Protein AF-A0AAP6G744-F1 (afdb_monomer)

Secondary structure (DSSP, 8-state):
--SSS--HHHHHHHHHHHHHGGGT----TT-HHHHHHHHHHHTSGGG--

Foldseek 3Di:
DVPDDDDVVLVVVLVVQVVVVVVVDHDDPVNVVVVVSNVVSCPDPVNVD

Radius of gyration: 10.94 Å; Cα contacts (8 Å, |Δi|>4): 22; chains: 1; bounding box: 27×21×28 Å

InterPro domains:
  IPR004046 Glutathione S-transferase, C-terminal [PF00043] (2-45)
  IPR010987 Glutathione S-transferase, C-terminal-like [PS50405] (1-49)
  IPR036282 Glutathione S-transferase, C-terminal domain superfamily [SSF47616] (1-49)

Sequence (49 aa):
MAGDRFTIADILALCTIGFGKVVALRIAPHQHHLQAWHERVSARPSAQA

Organism: Aeromonas media (NCBI:txid651)

Mean predicted aligned error: 2.56 Å

Nearest PDB structures (foldseek):
  3fr6-assembly1_B-2  TM=6.914E-01  e=3.641E+00  Plasmodium falciparum

Solvent-accessible surface area (backbone atoms only — not comparable to full-atom values): 3100 Å² total; per-residue (Å²): 86,94,63,94,51,93,49,70,64,48,54,50,49,52,53,49,55,59,54,34,46,80,76,74,47,71,90,55,88,88,44,54,68,60,51,57,50,49,54,61,56,56,69,35,73,84,62,71,111

Structure (mmCIF, N/CA/C/O backbone):
data_AF-A0AAP6G744-F1
#
_entry.id   AF-A0AAP6G744-F1
#
loop_
_atom_site.group_PDB
_atom_site.id
_atom_site.type_symbol
_atom_site.label_atom_id
_atom_site.label_alt_id
_atom_site.label_comp_id
_atom_site.label_asym_id
_atom_site.label_entity_id
_atom_site.label_seq_id
_atom_site.pdbx_PDB_ins_code
_atom_site.Cartn_x
_atom_site.Cartn_y
_atom_site.Cartn_z
_atom_site.occupancy
_atom_site.B_iso_or_equiv
_atom_site.auth_seq_id
_atom_site.auth_comp_id
_atom_site.auth_asym_id
_atom_site.auth_atom_id
_atom_site.pdbx_PDB_model_num
ATOM 1 N N . MET A 1 1 ? -7.727 -7.488 -6.217 1.00 72.38 1 MET A N 1
ATOM 2 C CA . MET A 1 1 ? -6.757 -8.295 -5.445 1.00 72.38 1 MET A CA 1
ATOM 3 C C . MET A 1 1 ? -7.378 -9.656 -5.252 1.00 72.38 1 MET A C 1
ATOM 5 O O . MET A 1 1 ? -8.528 -9.672 -4.865 1.00 72.38 1 MET A O 1
ATOM 9 N N . ALA A 1 2 ? -6.690 -10.753 -5.599 1.00 91.56 2 ALA A N 1
ATOM 10 C CA . ALA A 1 2 ? -7.231 -12.126 -5.565 1.00 91.56 2 ALA A CA 1
ATOM 11 C C . ALA A 1 2 ? -8.738 -12.246 -5.938 1.00 91.56 2 ALA A C 1
ATOM 13 O O . ALA A 1 2 ? -9.493 -12.953 -5.273 1.00 91.56 2 ALA A O 1
ATOM 14 N N . GLY A 1 3 ? -9.177 -11.519 -6.978 1.00 92.75 3 GLY A N 1
ATOM 15 C CA . GLY A 1 3 ? -10.591 -11.346 -7.343 1.00 92.75 3 GLY A CA 1
ATOM 16 C C . GLY A 1 3 ? -11.274 -10.127 -6.701 1.00 92.75 3 GLY A C 1
ATOM 17 O O . GLY A 1 3 ? -10.661 -9.063 -6.551 1.00 92.75 3 GLY A O 1
ATOM 18 N N . ASP A 1 4 ? -12.555 -10.297 -6.363 1.00 94.12 4 ASP A N 1
ATOM 19 C CA . ASP A 1 4 ? -13.454 -9.225 -5.892 1.00 94.12 4 ASP A CA 1
ATOM 20 C C . ASP A 1 4 ? -13.470 -9.060 -4.368 1.00 94.12 4 ASP A C 1
ATOM 22 O O . ASP A 1 4 ? -14.020 -8.100 -3.828 1.00 94.12 4 ASP A O 1
ATOM 26 N N . ARG A 1 5 ? -12.878 -10.013 -3.648 1.00 95.19 5 ARG A N 1
ATOM 27 C CA . ARG A 1 5 ? -12.840 -10.016 -2.188 1.00 95.19 5 ARG A CA 1
ATOM 28 C C . ARG A 1 5 ? -11.541 -9.411 -1.679 1.00 95.19 5 ARG A C 1
ATOM 30 O O . ARG A 1 5 ? -10.477 -9.638 -2.240 1.00 95.19 5 ARG A O 1
ATOM 37 N N . PHE A 1 6 ? -11.627 -8.737 -0.536 1.00 95.88 6 PHE A N 1
ATOM 38 C CA . PHE A 1 6 ? -10.449 -8.396 0.255 1.00 95.88 6 PHE A CA 1
ATOM 39 C C . PHE A 1 6 ? -9.848 -9.673 0.858 1.00 95.88 6 PHE A C 1
ATOM 41 O O . PHE A 1 6 ? -10.559 -10.457 1.497 1.00 95.88 6 PHE A O 1
ATOM 48 N N . THR A 1 7 ? -8.554 -9.899 0.644 1.00 97.25 7 THR A N 1
ATOM 49 C CA . THR A 1 7 ? -7.850 -11.120 1.067 1.00 97.25 7 THR A CA 1
ATOM 50 C C . THR A 1 7 ? -6.477 -10.808 1.658 1.00 97.25 7 THR A C 1
ATOM 52 O O . THR A 1 7 ? -6.046 -9.658 1.721 1.00 97.25 7 THR A O 1
ATOM 55 N N . ILE A 1 8 ? -5.742 -11.850 2.055 1.00 97.25 8 ILE A N 1
ATOM 56 C CA . ILE A 1 8 ? -4.360 -11.705 2.517 1.00 97.25 8 ILE A CA 1
ATOM 57 C C . ILE A 1 8 ? -3.425 -11.099 1.460 1.00 97.25 8 ILE A C 1
ATOM 59 O O . ILE A 1 8 ? -2.444 -10.459 1.828 1.00 97.25 8 ILE A O 1
ATOM 63 N N . ALA A 1 9 ? -3.747 -11.220 0.166 1.00 97.75 9 ALA A N 1
ATOM 64 C CA . ALA A 1 9 ? -2.985 -10.559 -0.890 1.00 97.75 9 ALA A CA 1
ATOM 65 C C . ALA A 1 9 ? -3.028 -9.026 -0.751 1.00 97.75 9 ALA A C 1
ATOM 67 O O . ALA A 1 9 ? -2.001 -8.370 -0.917 1.00 97.75 9 ALA A O 1
ATOM 68 N N . ASP A 1 10 ? -4.183 -8.457 -0.383 1.00 97.75 10 ASP A N 1
ATOM 69 C CA . ASP A 1 10 ? -4.319 -7.021 -0.125 1.00 97.75 10 ASP A CA 1
ATOM 70 C C . ASP A 1 10 ? -3.514 -6.578 1.096 1.00 97.75 10 ASP A C 1
ATOM 72 O O . ASP A 1 10 ? -2.847 -5.545 1.059 1.00 97.75 10 ASP A O 1
ATOM 76 N N . ILE A 1 11 ? -3.589 -7.360 2.176 1.00 96.69 11 ILE A N 1
ATOM 77 C CA . ILE A 1 11 ? -2.908 -7.065 3.442 1.00 96.69 11 ILE A CA 1
ATOM 78 C C . ILE A 1 11 ? -1.398 -7.057 3.215 1.00 96.69 11 ILE A C 1
ATOM 80 O O . ILE A 1 11 ? -0.726 -6.085 3.558 1.00 96.69 11 ILE A O 1
ATOM 84 N N . LEU A 1 12 ? -0.880 -8.112 2.580 1.00 97.12 12 LEU A N 1
ATOM 85 C CA . LEU A 1 12 ? 0.536 -8.224 2.258 1.00 97.12 12 LEU A CA 1
ATOM 86 C C . LEU A 1 12 ? 0.989 -7.042 1.401 1.00 97.12 12 LEU A C 1
ATOM 88 O O . LEU A 1 12 ? 1.961 -6.379 1.748 1.00 97.12 12 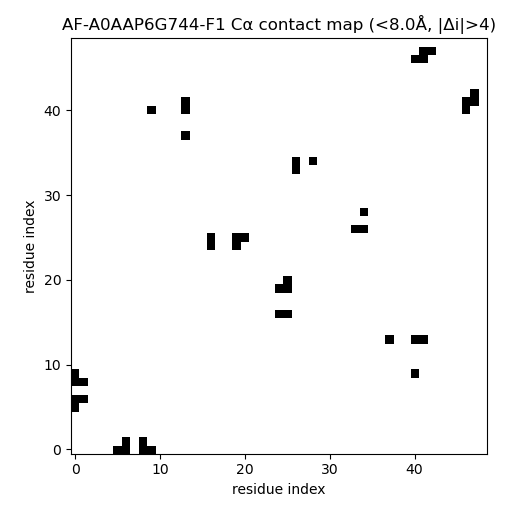LEU A O 1
ATOM 92 N N . ALA A 1 13 ? 0.259 -6.730 0.329 1.00 97.12 13 ALA A N 1
ATOM 93 C CA . ALA A 1 13 ? 0.612 -5.625 -0.553 1.00 97.12 13 ALA A CA 1
ATOM 94 C C . ALA A 1 13 ? 0.587 -4.260 0.151 1.00 97.12 13 ALA A C 1
ATOM 96 O O . ALA A 1 13 ? 1.469 -3.438 -0.100 1.00 97.12 13 ALA A O 1
ATOM 97 N N . LEU A 1 14 ? -0.380 -4.013 1.045 1.00 96.50 14 LEU A N 1
ATOM 98 C CA . LEU A 1 14 ? -0.435 -2.783 1.838 1.00 96.50 14 LEU A CA 1
ATOM 99 C C . LEU A 1 14 ? 0.831 -2.641 2.697 1.00 96.50 14 LEU A C 1
ATOM 101 O O . LEU A 1 14 ? 1.490 -1.600 2.656 1.00 96.50 14 LEU A O 1
ATOM 105 N N . CYS A 1 15 ? 1.209 -3.701 3.418 1.00 95.62 15 CYS A N 1
ATOM 106 C CA . CYS A 1 15 ? 2.434 -3.728 4.217 1.00 95.62 15 CYS A CA 1
ATOM 107 C C . CYS A 1 15 ? 3.685 -3.537 3.349 1.00 95.62 15 CYS A C 1
ATOM 109 O O . CYS A 1 15 ? 4.564 -2.748 3.698 1.00 95.62 15 CYS A O 1
ATOM 111 N N . THR A 1 16 ? 3.758 -4.207 2.195 1.00 96.69 16 THR A N 1
ATOM 112 C CA . THR A 1 16 ? 4.886 -4.091 1.262 1.00 96.69 16 THR A CA 1
ATOM 113 C C . THR A 1 16 ? 5.034 -2.673 0.722 1.00 96.69 16 THR A C 1
ATOM 115 O O . THR A 1 16 ? 6.149 -2.162 0.675 1.00 96.69 16 THR A O 1
ATOM 118 N N . ILE A 1 17 ? 3.942 -2.001 0.352 1.00 95.44 17 ILE A N 1
ATOM 119 C CA . ILE A 1 17 ? 3.994 -0.608 -0.116 1.00 95.44 17 ILE A CA 1
ATOM 120 C C . ILE A 1 17 ? 4.401 0.333 1.018 1.00 95.44 17 ILE A C 1
ATOM 122 O O . ILE A 1 17 ? 5.192 1.249 0.791 1.00 95.44 17 ILE A O 1
ATOM 126 N N . GLY A 1 18 ? 3.920 0.088 2.240 1.00 93.94 18 GLY A N 1
ATOM 127 C CA . GLY A 1 18 ? 4.390 0.786 3.436 1.00 93.94 18 GLY A CA 1
ATOM 128 C C . GLY A 1 18 ? 5.904 0.659 3.615 1.00 93.94 18 GLY A C 1
ATOM 129 O O . GLY A 1 18 ? 6.591 1.670 3.749 1.00 93.94 18 GLY A O 1
ATOM 130 N N . PHE A 1 19 ? 6.437 -0.562 3.524 1.00 94.44 19 PHE A N 1
ATOM 131 C CA . PHE A 1 19 ? 7.871 -0.832 3.642 1.00 94.44 19 PHE A CA 1
ATOM 132 C C . PHE A 1 19 ? 8.687 -0.243 2.485 1.00 94.44 19 PHE A C 1
ATOM 134 O O . PHE A 1 19 ? 9.740 0.351 2.706 1.00 94.44 19 PHE A O 1
ATOM 141 N N . GLY A 1 20 ? 8.179 -0.320 1.253 1.00 95.94 20 GLY A N 1
ATOM 142 C CA . GLY A 1 20 ? 8.808 0.269 0.070 1.00 95.94 20 GLY A CA 1
ATOM 143 C C . GLY A 1 20 ? 9.097 1.762 0.236 1.00 95.94 20 GLY A C 1
ATOM 144 O O . GLY A 1 20 ? 10.058 2.275 -0.344 1.00 95.94 20 GLY A O 1
ATOM 145 N N . LYS A 1 21 ? 8.349 2.455 1.111 1.00 92.19 21 LYS A N 1
ATOM 146 C CA . LYS A 1 21 ? 8.614 3.863 1.395 1.00 92.19 21 LYS A CA 1
ATOM 147 C C . LYS A 1 21 ? 10.012 4.114 1.968 1.00 92.19 21 LYS A C 1
ATOM 149 O O . LYS A 1 21 ? 10.595 5.153 1.638 1.00 92.19 21 LYS A O 1
ATOM 154 N N . VAL A 1 22 ? 10.537 3.169 2.752 1.00 95.25 22 VAL A N 1
ATOM 155 C CA . VAL A 1 22 ? 11.863 3.208 3.398 1.00 95.25 22 VAL A CA 1
ATOM 156 C C . VAL A 1 22 ? 12.987 3.285 2.364 1.00 95.25 22 VAL A C 1
ATOM 158 O O . VAL A 1 22 ? 13.969 3.986 2.574 1.00 95.25 22 VAL A O 1
ATOM 161 N N . VAL A 1 23 ? 12.811 2.637 1.211 1.00 96.31 23 VAL A N 1
ATOM 162 C CA . VAL A 1 23 ? 13.794 2.601 0.113 1.00 96.31 23 VAL A CA 1
ATOM 163 C C . VAL A 1 23 ? 13.428 3.547 -1.037 1.00 96.31 23 VAL A C 1
ATOM 165 O O . VAL A 1 23 ? 13.766 3.302 -2.189 1.00 96.31 23 VAL A O 1
ATOM 168 N N . ALA A 1 24 ? 12.698 4.624 -0.733 1.00 95.00 24 ALA A N 1
ATOM 169 C CA . ALA A 1 24 ? 12.248 5.633 -1.699 1.00 95.00 24 ALA A CA 1
ATOM 170 C C . ALA A 1 24 ? 11.345 5.111 -2.841 1.00 95.00 24 ALA A C 1
ATOM 172 O O . ALA A 1 24 ? 11.053 5.850 -3.780 1.00 95.00 24 ALA A O 1
ATOM 173 N N . LEU A 1 25 ? 10.805 3.892 -2.738 1.00 96.56 25 LEU A N 1
ATOM 174 C CA . LEU A 1 25 ? 9.833 3.378 -3.699 1.00 96.56 25 LEU A CA 1
ATOM 175 C C . LEU A 1 25 ? 8.451 3.977 -3.402 1.00 96.56 25 LEU A C 1
ATOM 177 O O . LEU A 1 25 ? 8.006 4.035 -2.251 1.00 96.56 25 LEU A O 1
ATOM 181 N N . ARG A 1 26 ? 7.792 4.506 -4.433 1.00 95.44 26 ARG A N 1
ATOM 18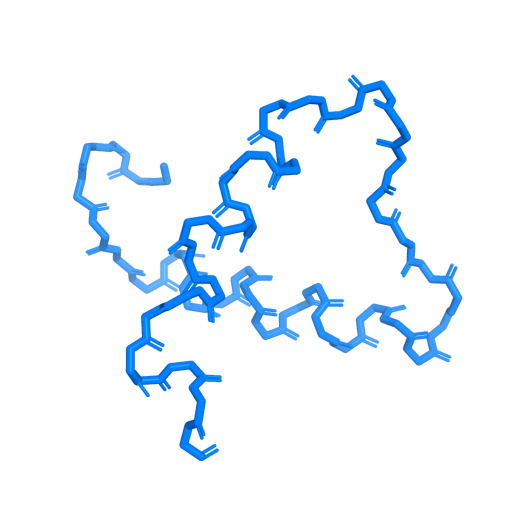2 C CA . ARG A 1 26 ? 6.481 5.168 -4.352 1.00 95.44 26 ARG A CA 1
ATOM 183 C C . ARG A 1 26 ? 5.589 4.669 -5.485 1.00 95.44 26 ARG A C 1
ATOM 185 O O . ARG A 1 26 ? 6.092 4.247 -6.522 1.00 95.44 26 ARG A O 1
ATOM 192 N N . ILE A 1 27 ? 4.274 4.747 -5.284 1.00 97.12 27 ILE A N 1
ATOM 193 C CA . ILE A 1 27 ? 3.304 4.546 -6.365 1.00 97.12 27 ILE A CA 1
ATOM 194 C C . ILE A 1 27 ? 3.500 5.687 -7.369 1.00 97.12 27 ILE A C 1
ATOM 196 O O . ILE A 1 27 ? 3.484 6.859 -6.991 1.00 97.12 27 ILE A O 1
ATOM 200 N N . ALA A 1 28 ? 3.741 5.346 -8.631 1.00 97.12 28 ALA A N 1
ATOM 201 C CA . ALA A 1 28 ? 3.964 6.325 -9.684 1.00 97.12 28 ALA A CA 1
ATOM 202 C C . ALA A 1 28 ? 2.629 6.921 -10.179 1.00 97.12 28 ALA A C 1
ATOM 204 O O . ALA A 1 28 ? 1.619 6.214 -10.193 1.00 97.12 28 ALA A O 1
ATOM 205 N N . PRO A 1 29 ? 2.604 8.177 -10.673 1.00 96.31 29 PRO A N 1
ATOM 206 C CA . PRO A 1 29 ? 1.355 8.857 -11.039 1.00 96.31 29 PRO A CA 1
ATOM 207 C C . PRO A 1 29 ? 0.511 8.146 -12.105 1.00 96.31 29 PRO A C 1
ATOM 209 O O . PRO A 1 29 ? -0.709 8.248 -12.086 1.00 96.31 29 PRO A O 1
ATOM 212 N N . HIS A 1 30 ? 1.146 7.405 -13.018 1.00 97.94 30 HIS A N 1
ATOM 213 C CA . HIS A 1 30 ? 0.466 6.659 -14.083 1.00 97.94 30 HIS A CA 1
ATOM 214 C C . HIS A 1 30 ? -0.157 5.337 -13.597 1.00 97.94 30 HIS A C 1
ATOM 216 O O . HIS A 1 30 ? -0.905 4.688 -14.327 1.00 97.94 30 HIS A O 1
ATOM 222 N N . GLN A 1 31 ? 0.137 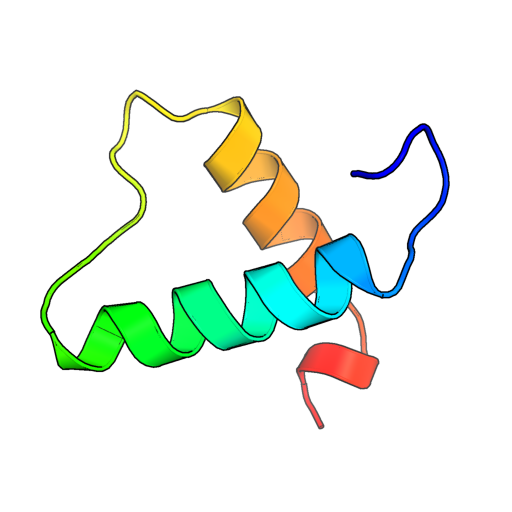4.900 -12.368 1.00 98.19 31 GLN A N 1
ATOM 223 C CA . GLN A 1 31 ? -0.369 3.651 -11.797 1.00 98.19 31 GLN A CA 1
ATOM 224 C C . GLN A 1 31 ? -1.753 3.863 -11.164 1.00 98.19 31 GLN A C 1
ATOM 226 O O . GLN A 1 31 ? -1.980 3.548 -9.996 1.00 98.19 31 GLN A O 1
ATOM 231 N N . HIS A 1 32 ? -2.699 4.394 -11.943 1.00 97.81 32 HIS A N 1
ATOM 232 C CA . HIS A 1 32 ? -4.006 4.859 -11.461 1.00 97.81 32 HIS A CA 1
ATOM 233 C C . HIS A 1 32 ? -4.802 3.781 -10.705 1.00 97.81 32 HIS A C 1
ATOM 235 O O . HIS A 1 32 ? -5.399 4.058 -9.667 1.00 97.81 32 HIS A O 1
ATOM 241 N N . HIS A 1 33 ? -4.770 2.528 -11.172 1.00 97.25 33 HIS A N 1
ATOM 242 C CA . HIS A 1 33 ? -5.457 1.421 -10.495 1.00 97.25 33 HIS A CA 1
ATOM 243 C C . HIS A 1 33 ? -4.818 1.065 -9.150 1.00 97.25 33 HIS A C 1
ATOM 245 O O . HIS A 1 33 ? -5.533 0.760 -8.194 1.00 97.25 33 HIS A O 1
ATOM 251 N N . LEU A 1 34 ? -3.484 1.118 -9.071 1.00 97.06 34 LEU A N 1
ATOM 252 C CA . LEU A 1 34 ? -2.744 0.849 -7.841 1.00 97.06 34 LEU A CA 1
ATOM 253 C C . LEU A 1 34 ? -2.991 1.957 -6.818 1.00 97.06 34 LEU A C 1
ATOM 255 O O . LEU A 1 34 ? -3.267 1.657 -5.661 1.00 97.06 34 LEU A O 1
ATOM 259 N N . GLN A 1 35 ? -2.963 3.215 -7.263 1.00 97.94 35 GLN A N 1
ATOM 260 C CA . GLN A 1 35 ? -3.281 4.375 -6.437 1.00 97.94 35 GLN A CA 1
ATOM 261 C C . GLN A 1 35 ? -4.697 4.262 -5.854 1.00 97.94 35 GLN A C 1
ATOM 263 O O . GLN A 1 35 ? -4.865 4.276 -4.636 1.00 97.94 35 GLN A O 1
ATOM 268 N N . ALA A 1 36 ? -5.700 4.030 -6.706 1.00 97.56 36 ALA A N 1
ATOM 269 C CA . ALA A 1 36 ? -7.088 3.900 -6.272 1.00 97.56 36 ALA A CA 1
ATOM 270 C C . ALA A 1 36 ? -7.297 2.703 -5.325 1.00 97.56 36 ALA A C 1
ATOM 272 O O . ALA A 1 36 ? -8.071 2.782 -4.372 1.00 97.56 36 ALA A O 1
ATOM 273 N N . TRP A 1 37 ? -6.625 1.572 -5.570 1.00 97.31 37 TRP A N 1
ATOM 274 C CA . TRP A 1 37 ? -6.657 0.432 -4.651 1.00 97.31 37 TRP A CA 1
ATOM 275 C C . TRP A 1 37 ? -6.019 0.777 -3.296 1.00 97.31 37 TRP A C 1
ATOM 277 O O . TRP A 1 37 ? -6.624 0.497 -2.260 1.00 97.31 37 TRP A O 1
ATOM 287 N N . HIS A 1 38 ? -4.853 1.426 -3.292 1.00 96.81 38 HIS A N 1
ATOM 288 C CA . HIS A 1 38 ? -4.130 1.775 -2.070 1.00 96.81 38 HIS A CA 1
ATOM 289 C C . HIS A 1 38 ? -4.929 2.758 -1.208 1.00 96.81 38 HIS A C 1
ATOM 291 O O . HIS A 1 38 ? -4.997 2.577 0.006 1.00 96.81 38 HIS A O 1
ATOM 297 N N . GLU A 1 39 ? -5.584 3.750 -1.816 1.00 96.69 39 GLU A N 1
ATOM 298 C CA . GLU A 1 39 ? -6.490 4.679 -1.126 1.00 96.69 39 GLU A CA 1
ATOM 299 C C . GLU A 1 39 ? -7.643 3.943 -0.436 1.00 96.69 39 GLU A C 1
ATOM 301 O O . GLU A 1 39 ? -7.850 4.108 0.767 1.00 96.69 39 GLU A O 1
ATOM 306 N N . ARG A 1 40 ? -8.350 3.065 -1.163 1.00 96.56 40 ARG A N 1
ATOM 307 C CA . ARG A 1 40 ? -9.464 2.284 -0.598 1.00 96.56 40 ARG A CA 1
ATOM 308 C C . ARG A 1 40 ? -9.024 1.382 0.553 1.00 96.56 40 ARG A C 1
ATOM 310 O O . ARG A 1 40 ? -9.742 1.264 1.543 1.00 96.56 40 ARG A O 1
ATOM 317 N N . VAL A 1 41 ? -7.876 0.717 0.424 1.00 96.38 41 VAL A N 1
ATOM 318 C CA . VAL A 1 41 ? -7.382 -0.217 1.445 1.00 96.38 41 VAL A CA 1
ATOM 319 C C . VAL A 1 41 ? -6.820 0.519 2.667 1.00 96.38 41 VAL A C 1
ATOM 321 O O . VAL A 1 41 ? -7.082 0.092 3.790 1.00 96.38 41 VAL A O 1
ATOM 324 N N . SER A 1 42 ? -6.135 1.650 2.475 1.00 96.19 42 SER A N 1
ATOM 325 C CA . SER A 1 42 ? -5.584 2.471 3.570 1.00 96.19 42 SER A CA 1
ATOM 326 C C . SER A 1 42 ? -6.661 3.180 4.399 1.00 96.19 42 SER A C 1
ATOM 328 O O . SER A 1 42 ? -6.426 3.516 5.556 1.00 96.19 42 SER A O 1
ATOM 330 N N . ALA A 1 43 ? -7.850 3.400 3.832 1.00 96.38 43 ALA A N 1
ATOM 331 C CA . ALA A 1 43 ? -8.987 3.996 4.536 1.00 96.38 43 ALA A CA 1
ATOM 332 C C . ALA A 1 43 ? -9.700 3.025 5.499 1.00 96.38 43 ALA A C 1
ATOM 334 O O . ALA A 1 43 ? -10.595 3.429 6.242 1.00 96.38 43 ALA A O 1
ATOM 335 N N . ARG A 1 44 ? -9.352 1.731 5.489 1.00 95.50 44 ARG A N 1
ATOM 336 C CA . ARG A 1 44 ? -9.989 0.734 6.360 1.00 95.50 44 ARG A CA 1
ATOM 337 C C . ARG A 1 44 ? -9.596 0.980 7.825 1.00 95.50 44 ARG A C 1
ATOM 339 O O . ARG A 1 44 ? -8.413 1.192 8.080 1.00 95.50 44 ARG A O 1
ATOM 346 N N . PRO A 1 45 ? -10.510 0.826 8.804 1.00 95.94 45 PRO A N 1
ATOM 347 C CA . PRO A 1 45 ? -10.173 0.984 10.224 1.00 95.94 45 PRO A CA 1
ATOM 348 C C . PRO A 1 45 ? -9.007 0.097 10.678 1.00 95.94 45 PRO A C 1
ATOM 350 O O . PRO A 1 45 ? -8.154 0.529 11.439 1.00 95.94 45 PRO A O 1
ATOM 353 N N . SER A 1 46 ? -8.911 -1.123 10.138 1.00 93.62 46 SER A N 1
ATOM 354 C CA . SER A 1 46 ? -7.814 -2.054 10.431 1.00 93.62 46 SER A CA 1
ATOM 355 C C . SER A 1 46 ? -6.439 -1.586 9.940 1.00 93.62 46 SER A C 1
ATOM 357 O O . SER A 1 46 ? -5.436 -2.139 10.366 1.00 93.62 46 SER A O 1
ATOM 359 N N . ALA A 1 47 ? -6.384 -0.638 9.001 1.00 91.75 47 ALA A N 1
ATOM 360 C CA . ALA A 1 47 ? -5.141 -0.079 8.466 1.00 91.75 47 ALA A CA 1
ATOM 361 C C . ALA A 1 47 ? -4.671 1.174 9.232 1.00 91.75 47 ALA A C 1
ATOM 363 O O . ALA A 1 47 ? -3.575 1.659 8.975 1.00 91.75 47 ALA A O 1
ATOM 364 N N . GLN A 1 48 ? -5.503 1.694 10.141 1.00 83.12 48 GLN A N 1
ATOM 365 C CA . GLN A 1 48 ? -5.245 2.869 10.988 1.00 83.12 48 GLN A CA 1
ATOM 366 C C . GLN A 1 48 ? -4.870 2.483 12.431 1.00 83.12 48 GLN A C 1
ATOM 368 O O . GLN A 1 48 ? -4.741 3.365 13.276 1.00 83.12 48 GLN A O 1
ATOM 373 N N . ALA A 1 49 ? -4.790 1.178 12.711 1.00 67.88 49 ALA A N 1
ATOM 374 C CA . ALA A 1 49 ? -4.496 0.629 14.031 1.00 67.88 49 ALA A CA 1
ATOM 375 C C . ALA A 1 49 ? -3.077 0.966 14.511 1.00 67.88 49 ALA A C 1
ATOM 377 O O . ALA A 1 49 ? -2.167 1.061 13.655 1.00 67.88 49 ALA A O 1
#

pLDDT: mean 94.71, std 5.63, range [67.88, 98.19]

=== Feature glossary ===
Annotated list of the representations used here:

Nearest PDB structures. The Foldseek neighbo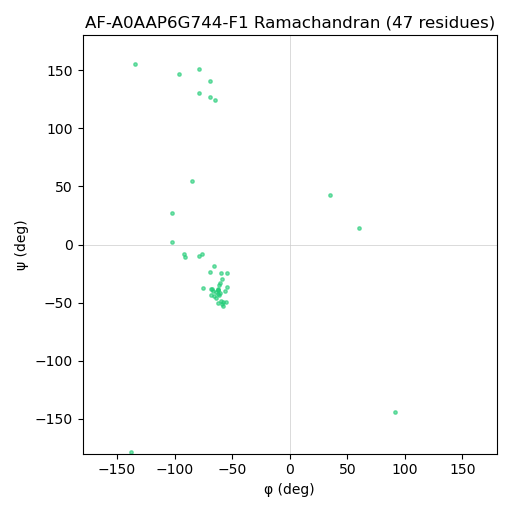r list gives the closest experimentally determined structures in the PDB, ranked by structural alignment. TM-score near 1 means near-identical fold; near 0.3 means only rough topology match. This is how one finds what a novel AlphaFold prediction most resembles in the solved-structure universe.

Foldseek 3Di. Foldseek's 3Di representation compresses backbone geometry into a per-residue letter drawn from a learned twenty-state alphabet. It captures the tertiary interaction pattern around each residue — which residues are packed against it in space, regardless of where they are in sequence.

Radius of gyration, Cα contacts, bounding box. Radius of gyration (Rg) is the root-mean-square distance of Cα atoms from their centroid — a single number for overall size and compactness. A globular domain of N residues has Rg ≈ 2.2·N^0.38 Å; an extended or disordered chain has a much larger Rg. The Cα contact count is the number of residue pairs whose Cα atoms are within 8 Å and are more than four positions apart in sequence — a standard proxy for tertiary packing density. The bounding box is the smallest axis-aligned box enclosing all Cα atoms.

InterPro / GO / CATH / organism. The annotation block draws on four external resources. InterPro: which 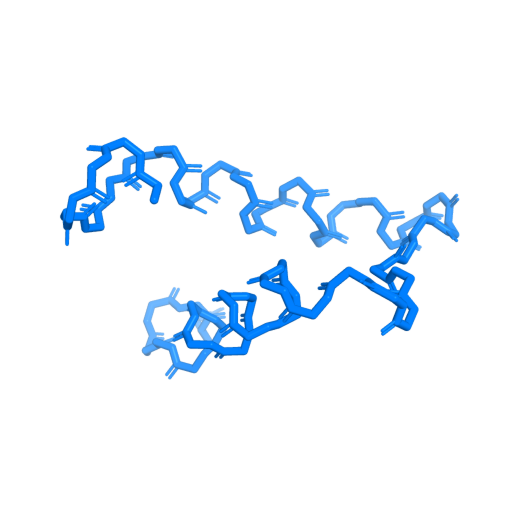protein families and domains the sequence belongs to. GO: standardized terms for what the protein does, what process it participates in, and where in the cell it acts. CATH: which structural fold it has in the CATH hierarchy. Organism: the species of origin.

mmCIF coordinates. The mmCIF block holds the 3D Cartesian coordinates of each backbone atom (N, Cα, C, O) in ångströms. mmCIF is the PDB's canonical archive format — a tagged-loop text representation of the atomic model.

pLDDT. pLDDT is the predicted lDDT-Cα score: AlphaFold's confidence that the local environment of each residue (all inter-atomic distances within 15 Å) is correctly placed. It is a per-residue number between 0 and 100, with higher meaning more reliable.

Backbone torsions (φ/ψ). φ (phi) and ψ (psi) are the two rotatable backbone dihedrals per residue: φ is the C(i-1)–N–Cα–C torsion, ψ is the N–Cα–C–N(i+1) torsion, both in degrees on (−180°, 180°]. α-helical residues cluster near (−60°, −45°); β-strand residues near (−120°, +130°). A Ramachandran plot is simply a scatter of (φ, ψ) for every residue.

B-factor. For experimental (PDB) structures, the B-factor (temperature factor) quantifies the positional spread of each atom in the crystal — a combination of thermal vibration and static disorder — in units of Å². High B-factors mark flexible loops or poorly resolved regions; low B-factors mark the rigid, well-ordered core.

Secondary structure (3-state, P-SEA). SS3 is a coarse helix/strand/coil call (letters a/b/c) made by the P-SEA algorithm from inter-Cα distances and dihedrals. It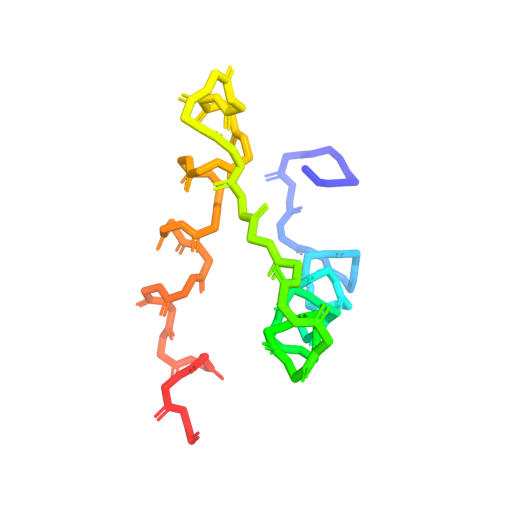 is less detailed than DSSP but needs only Cα positions.

Predicted aligned error. Predicted aligned error is AlphaFold's pairwise confidence. Unlike pLDDT (per-residue), PAE is per-residue-pair and captures whether two parts of the structure are correctly placed relative to each other. Units are ångströms of expected positional error.

Solvent-accessible surface area. Solvent-accessible surface area (SASA) is the area in Å² traced out by the centre of a 1.4 Å probe sphere (a water molecule) rolled over the protein's van der Waals surface (Shrake–Rupley / Lee–Richards construction). Buried residues have near-zero SASA; fully exposed residues can exceed 200 Å². The total SASA scales roughly with the number of surface residues.

Secondary structure (8-state, DSSP). The SS8 string is DSSP's 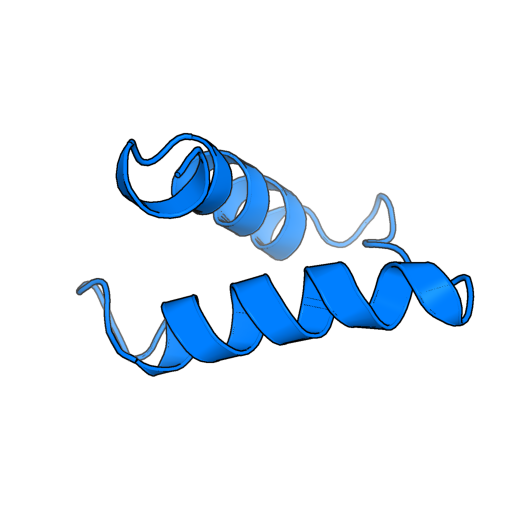per-residue secondary-structure call. α-helix (H) means an i→i+4 H-bond ladder; β-strand (E) means the residue participates in a β-sheet; 3₁₀ (G) and π (I) are tighter and wider helices; T/S are turns/bends; '-' is loop.

Rendered structure images. Structure images are PyMOL renders from six orthogonal camera directions. Cartoon representation draws helices as coils and strands as arrows; sticks sh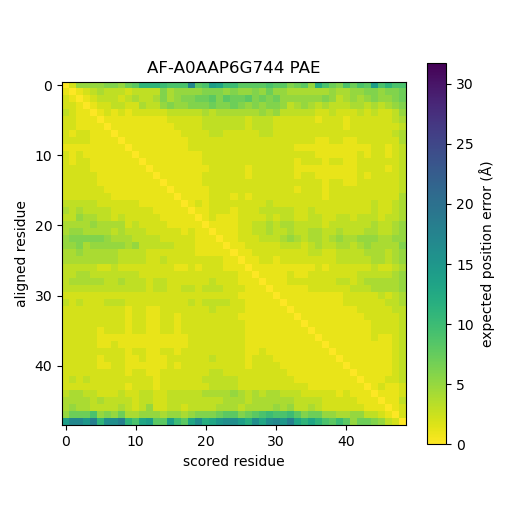ows the backbone as bonds; surface shows the solvent-excluded envelope. Rainbow coloring maps sequence position to hue (blue→red, N→C); chain coloring assigns a distinct color per polypeptide.

Sequence. The amino-acid sequence is the protein's primary structure: the linear order of residues from the N-terminus to the C-terminus, written in one-letter code. Everything else here — the 3D coordinates, the secondary structure, the domain annotations — is ultimately a consequence of this string.

Contact-map, Ramachandran, and PAE plots. Three diagnostic plots accompany the record. The Cα contact map visualizes the tertiary structure as a 2D adjacency matrix (8 Å cutoff, s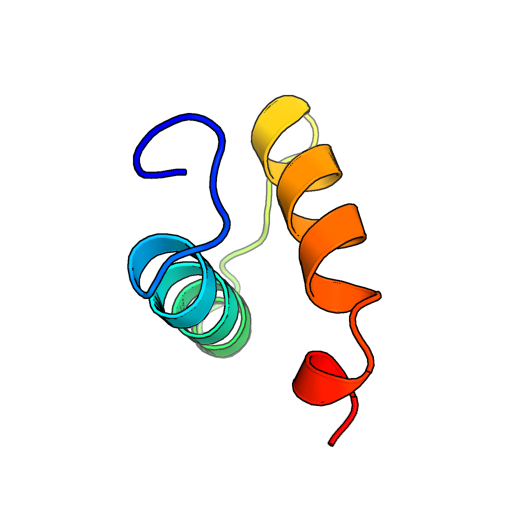equence-local contacts suppressed). The Ramachandran plot shows the distribution of backbone (φ, ψ) torsions, with points in the α and β basins reflecting secondary structure content. The PAE plot shows AlphaFold's inter-residue confidence as a color matrix.